Protein AF-A0A1Z9BVC1-F1 (afdb_monomer_lite)

Structure (mmCIF, N/CA/C/O backbone):
data_AF-A0A1Z9BVC1-F1
#
_entry.id   AF-A0A1Z9BVC1-F1
#
loop_
_atom_site.group_PDB
_atom_site.id
_atom_site.type_symbol
_atom_site.label_atom_id
_atom_site.label_alt_id
_atom_site.label_comp_id
_atom_site.label_asym_id
_atom_site.label_entity_id
_atom_site.label_seq_id
_atom_site.pdbx_PDB_ins_code
_atom_site.Cartn_x
_atom_site.Cartn_y
_atom_site.Cartn_z
_atom_site.occupancy
_atom_site.B_iso_or_equiv
_atom_site.auth_seq_id
_atom_site.auth_comp_id
_atom_site.auth_asym_id
_atom_site.auth_atom_id
_atom_site.pdbx_PDB_model_num
ATOM 1 N N . MET A 1 1 ? 6.359 -0.018 -43.705 1.00 52.19 1 MET A N 1
ATOM 2 C CA . MET A 1 1 ? 6.475 -1.281 -42.939 1.00 52.19 1 MET A CA 1
ATOM 3 C C . MET A 1 1 ? 7.382 -1.138 -41.701 1.00 52.19 1 MET A C 1
ATOM 5 O O . MET A 1 1 ? 7.962 -2.127 -41.286 1.00 52.19 1 MET A O 1
ATOM 9 N N . HIS A 1 2 ? 7.498 0.048 -41.080 1.00 54.97 2 HIS A N 1
ATOM 10 C CA . HIS A 1 2 ? 8.376 0.250 -39.909 1.00 54.97 2 HIS A CA 1
ATOM 11 C C . HIS A 1 2 ? 7.633 0.396 -38.569 1.00 54.97 2 HIS A C 1
ATOM 13 O O . HIS A 1 2 ? 8.208 0.068 -37.541 1.00 54.97 2 HIS A O 1
ATOM 19 N N . GLU A 1 3 ? 6.359 0.798 -38.567 1.00 57.97 3 GLU A N 1
ATOM 20 C CA . GLU A 1 3 ? 5.596 1.037 -37.327 1.00 57.97 3 GLU A CA 1
ATOM 21 C C . GLU A 1 3 ? 5.264 -0.254 -36.559 1.00 57.97 3 GLU A C 1
ATOM 23 O O . GLU A 1 3 ? 5.389 -0.296 -35.341 1.00 57.97 3 GLU A O 1
ATOM 28 N N . GLY A 1 4 ? 4.945 -1.350 -37.258 1.00 58.97 4 GLY A N 1
ATOM 29 C CA . GLY A 1 4 ? 4.588 -2.621 -36.609 1.00 58.97 4 GLY A CA 1
ATOM 30 C C . GLY A 1 4 ? 5.733 -3.310 -35.853 1.00 58.97 4 GLY A C 1
ATOM 31 O O . GLY A 1 4 ? 5.471 -4.120 -34.974 1.00 58.97 4 GLY A O 1
ATOM 32 N N . CYS A 1 5 ? 6.993 -2.989 -36.168 1.00 60.78 5 CYS A N 1
ATOM 33 C CA . CYS A 1 5 ? 8.160 -3.588 -35.511 1.00 60.78 5 CYS A CA 1
ATOM 34 C C . CYS A 1 5 ? 8.572 -2.833 -34.233 1.00 60.78 5 CYS A C 1
ATOM 36 O O . CYS A 1 5 ? 9.180 -3.433 -33.350 1.00 60.78 5 CYS A O 1
ATOM 38 N N . ASN A 1 6 ? 8.245 -1.537 -34.134 1.00 66.88 6 ASN A N 1
ATOM 39 C CA . ASN A 1 6 ? 8.495 -0.734 -32.933 1.00 66.88 6 ASN A CA 1
ATOM 40 C C . ASN A 1 6 ? 7.449 -1.025 -31.853 1.00 66.88 6 ASN A C 1
ATOM 42 O O . ASN A 1 6 ? 7.832 -1.315 -30.726 1.00 66.88 6 ASN A O 1
ATOM 46 N N . LEU A 1 7 ? 6.168 -1.109 -32.231 1.00 67.75 7 LEU A N 1
ATOM 47 C CA . LEU A 1 7 ? 5.077 -1.461 -31.311 1.00 67.75 7 LEU A CA 1
ATOM 48 C C . LEU A 1 7 ? 5.295 -2.826 -30.636 1.00 67.75 7 LEU A C 1
ATOM 50 O O . LEU A 1 7 ? 5.114 -2.966 -29.434 1.00 67.75 7 LEU A O 1
ATOM 54 N N . GLN A 1 8 ? 5.761 -3.831 -31.387 1.00 73.06 8 GLN A N 1
ATOM 55 C CA . GLN A 1 8 ? 6.078 -5.155 -30.828 1.00 73.06 8 GLN A CA 1
ATOM 56 C C . GLN A 1 8 ? 7.261 -5.138 -29.853 1.00 73.06 8 GLN A C 1
ATOM 58 O O . GLN A 1 8 ? 7.346 -5.984 -28.966 1.00 73.06 8 GLN A O 1
ATOM 63 N N . ARG A 1 9 ? 8.203 -4.208 -30.036 1.00 72.44 9 ARG A N 1
ATOM 64 C CA . ARG A 1 9 ? 9.381 -4.085 -29.178 1.00 72.44 9 ARG A CA 1
ATOM 65 C C . ARG A 1 9 ? 9.053 -3.340 -27.889 1.00 72.44 9 ARG A C 1
ATOM 67 O O . ARG A 1 9 ? 9.512 -3.770 -26.839 1.00 72.44 9 ARG A O 1
ATOM 74 N N . GLU A 1 10 ? 8.281 -2.264 -27.983 1.00 74.62 10 GLU A N 1
ATOM 75 C CA . GLU A 1 10 ? 7.789 -1.490 -26.836 1.00 74.62 10 GLU A CA 1
ATOM 76 C C . GLU A 1 10 ? 6.948 -2.382 -25.920 1.00 74.62 10 GLU A C 1
ATOM 78 O O . GLU A 1 10 ? 7.273 -2.527 -24.746 1.00 74.62 10 GLU A O 1
ATOM 83 N N . GLN A 1 11 ? 5.994 -3.116 -26.496 1.00 78.62 11 GLN A N 1
ATOM 84 C CA . GLN A 1 11 ? 5.140 -4.041 -25.751 1.00 78.62 11 GLN A CA 1
ATOM 85 C C . GLN A 1 11 ? 5.932 -5.175 -25.075 1.00 78.62 11 GLN A C 1
ATOM 87 O O . GLN A 1 11 ? 5.645 -5.558 -23.947 1.00 78.62 11 GLN A O 1
ATOM 92 N N . TYR A 1 12 ? 6.986 -5.688 -25.721 1.00 79.38 12 TYR A N 1
ATOM 93 C CA . TYR A 1 12 ? 7.858 -6.691 -25.103 1.00 79.38 12 TYR A CA 1
ATOM 94 C C . TYR A 1 12 ? 8.670 -6.134 -23.922 1.00 79.38 12 TYR A C 1
ATOM 96 O O . TYR A 1 12 ? 8.946 -6.871 -22.979 1.00 79.38 12 TYR A O 1
ATOM 104 N N . ILE A 1 13 ? 9.104 -4.871 -23.979 1.00 78.88 13 ILE A N 1
ATOM 105 C CA . ILE A 1 13 ? 9.858 -4.235 -22.888 1.00 78.88 13 ILE A CA 1
ATOM 106 C C . ILE A 1 13 ? 8.940 -4.008 -21.687 1.00 78.88 13 ILE A C 1
ATOM 108 O O . ILE A 1 13 ? 9.305 -4.389 -20.575 1.00 78.88 13 ILE A O 1
ATOM 112 N N . GLU A 1 14 ? 7.744 -3.480 -21.936 1.00 81.50 14 GLU A N 1
ATOM 113 C CA . GLU A 1 14 ? 6.700 -3.280 -20.932 1.00 81.50 14 GLU A CA 1
ATOM 114 C C . GLU A 1 14 ? 6.344 -4.606 -20.236 1.00 81.50 14 GLU A C 1
ATOM 116 O O . GLU A 1 14 ? 6.443 -4.710 -19.015 1.00 81.50 14 GLU A O 1
ATOM 121 N N . ASP A 1 15 ? 6.117 -5.680 -21.004 1.00 84.00 15 ASP A N 1
ATOM 122 C CA . ASP A 1 15 ? 5.864 -7.026 -20.469 1.00 84.00 15 ASP A CA 1
ATOM 123 C C . ASP A 1 15 ? 6.996 -7.552 -19.560 1.00 84.00 15 ASP A C 1
ATOM 125 O O . ASP A 1 15 ? 6.751 -8.348 -18.649 1.00 84.00 15 ASP A O 1
ATOM 129 N N . GLN A 1 16 ? 8.258 -7.187 -19.821 1.00 83.88 16 GLN A N 1
ATOM 130 C CA . GLN A 1 16 ? 9.398 -7.603 -18.990 1.00 83.88 16 GLN A CA 1
ATOM 131 C C . GLN A 1 16 ? 9.488 -6.781 -17.702 1.00 83.88 16 GLN A C 1
ATOM 133 O O . GLN A 1 16 ? 9.799 -7.341 -16.650 1.00 83.88 16 GLN A O 1
ATOM 138 N N . GLN A 1 17 ? 9.205 -5.480 -17.775 1.00 84.19 17 GLN A N 1
ATOM 139 C CA . GLN A 1 17 ? 9.175 -4.592 -16.614 1.00 84.19 17 GLN A CA 1
ATOM 140 C C . GLN A 1 17 ? 8.030 -4.972 -15.668 1.00 84.19 17 GLN A C 1
ATOM 142 O O . GLN A 1 17 ? 8.281 -5.183 -14.481 1.00 84.19 17 GLN A O 1
ATOM 147 N N . SER A 1 18 ? 6.823 -5.210 -16.191 1.00 84.94 18 SER A N 1
ATOM 148 C CA . SER A 1 18 ? 5.685 -5.673 -15.387 1.00 84.94 18 SER A CA 1
ATOM 149 C C . SER A 1 18 ? 5.976 -7.006 -14.696 1.00 84.94 18 SER A C 1
ATOM 151 O O . SER A 1 18 ? 5.689 -7.165 -13.513 1.00 84.94 18 SER A O 1
ATOM 153 N N . LYS A 1 19 ? 6.633 -7.958 -15.379 1.00 85.94 19 LYS A N 1
ATOM 154 C CA . LYS A 1 19 ? 7.057 -9.232 -14.761 1.00 85.94 19 LYS A CA 1
ATOM 155 C C . LYS A 1 19 ? 8.077 -9.045 -13.643 1.00 85.94 19 LYS A C 1
ATOM 157 O O . LYS A 1 19 ? 8.010 -9.762 -12.646 1.00 85.94 19 LYS A O 1
ATOM 162 N N . LEU A 1 20 ? 9.027 -8.126 -13.812 1.00 84.31 20 LEU A N 1
ATOM 163 C CA . LEU A 1 20 ? 10.014 -7.813 -12.781 1.00 84.31 20 LEU A CA 1
ATOM 164 C C . LEU A 1 20 ? 9.323 -7.261 -11.530 1.00 84.31 20 LEU A C 1
ATOM 166 O O . LEU A 1 20 ? 9.527 -7.789 -10.440 1.00 84.31 20 LEU A O 1
ATOM 170 N N . VAL A 1 21 ? 8.472 -6.248 -11.702 1.00 85.62 21 VAL A N 1
ATOM 171 C CA . VAL A 1 21 ? 7.717 -5.615 -10.612 1.00 85.62 21 VAL A CA 1
ATOM 172 C C . VAL A 1 21 ? 6.806 -6.630 -9.917 1.00 85.62 21 VAL A C 1
ATOM 174 O O . VAL A 1 21 ? 6.852 -6.757 -8.692 1.00 85.62 21 VAL A O 1
ATOM 177 N N . ALA A 1 22 ? 6.059 -7.427 -10.687 1.00 84.50 22 ALA A N 1
ATOM 178 C CA . ALA A 1 22 ? 5.210 -8.492 -10.160 1.00 84.50 22 ALA A CA 1
ATOM 179 C C . ALA A 1 22 ? 6.010 -9.490 -9.313 1.00 84.50 22 ALA A C 1
ATOM 181 O O . ALA A 1 22 ? 5.560 -9.884 -8.240 1.00 84.50 22 ALA A O 1
ATOM 182 N N . CYS A 1 23 ? 7.215 -9.874 -9.750 1.00 83.81 23 CYS A N 1
ATOM 183 C CA . CYS A 1 23 ? 8.083 -10.778 -8.997 1.00 83.81 23 CYS A CA 1
ATOM 184 C C . CYS A 1 23 ? 8.525 -10.178 -7.653 1.00 83.81 23 CYS A C 1
ATOM 186 O O . CYS A 1 23 ? 8.526 -10.891 -6.650 1.00 83.81 23 CYS A O 1
ATOM 188 N N . VAL A 1 24 ? 8.881 -8.888 -7.621 1.00 82.88 24 VAL A N 1
ATOM 189 C CA . VAL A 1 24 ? 9.300 -8.185 -6.395 1.00 82.88 24 VAL A CA 1
ATOM 190 C C . VAL A 1 24 ? 8.150 -8.117 -5.387 1.00 82.88 24 VAL A C 1
ATOM 192 O O . VAL A 1 24 ? 8.332 -8.510 -4.232 1.00 82.88 24 VAL A O 1
ATOM 195 N N . PHE A 1 25 ? 6.953 -7.708 -5.825 1.00 81.56 25 PHE A N 1
ATOM 196 C CA . PHE A 1 25 ? 5.761 -7.695 -4.971 1.00 81.56 25 PHE A CA 1
ATOM 197 C C . PHE A 1 25 ? 5.375 -9.096 -4.503 1.00 81.56 25 PHE A C 1
ATOM 199 O O . PHE A 1 25 ? 5.201 -9.299 -3.306 1.00 81.56 25 PHE A O 1
ATOM 206 N N . THR A 1 26 ? 5.303 -10.070 -5.416 1.00 78.44 26 THR A N 1
ATOM 207 C CA . THR A 1 26 ? 4.919 -11.456 -5.097 1.00 78.44 26 THR A CA 1
ATOM 208 C C . THR A 1 26 ? 5.831 -12.020 -4.016 1.00 78.44 26 THR A C 1
ATOM 210 O O . THR A 1 26 ? 5.343 -12.519 -3.009 1.00 78.44 26 THR A O 1
ATOM 213 N N . GLN A 1 27 ? 7.151 -11.904 -4.185 1.00 75.06 27 GLN A N 1
ATOM 214 C CA . GLN A 1 27 ? 8.113 -12.456 -3.235 1.00 75.06 27 GLN A CA 1
ATOM 215 C C . GLN A 1 27 ? 7.966 -11.828 -1.842 1.00 75.06 27 GLN A C 1
ATOM 217 O O . GLN A 1 27 ? 7.928 -12.543 -0.849 1.00 75.06 27 GLN A O 1
ATOM 222 N N . ALA A 1 28 ? 7.861 -10.500 -1.755 1.00 70.50 28 ALA A N 1
ATOM 223 C CA . ALA A 1 28 ? 7.814 -9.802 -0.472 1.00 70.50 28 ALA A CA 1
ATOM 224 C C . ALA A 1 28 ? 6.467 -9.938 0.254 1.00 70.50 28 ALA A C 1
ATOM 226 O O . ALA A 1 28 ? 6.427 -9.941 1.488 1.00 70.50 28 ALA A O 1
ATOM 227 N N . LEU A 1 29 ? 5.375 -10.014 -0.508 1.00 68.50 29 LEU A N 1
ATOM 228 C CA . LEU A 1 29 ? 4.021 -10.047 0.020 1.00 68.50 29 LEU A CA 1
ATOM 229 C C . LEU A 1 29 ? 3.589 -11.467 0.395 1.00 68.50 29 LEU A C 1
ATOM 231 O O . LEU A 1 29 ? 3.124 -11.630 1.515 1.00 68.50 29 LEU A O 1
ATOM 235 N N . PHE A 1 30 ? 3.850 -12.500 -0.421 1.00 67.19 30 PHE A N 1
ATOM 236 C CA . PHE A 1 30 ? 3.562 -13.897 -0.035 1.00 67.19 30 PHE A CA 1
ATOM 237 C C . PHE A 1 30 ? 4.302 -14.326 1.238 1.00 67.19 30 PHE A C 1
ATOM 239 O O . PHE A 1 30 ? 3.766 -15.091 2.038 1.00 67.19 30 PHE A O 1
ATOM 246 N N . ASP A 1 31 ? 5.517 -13.816 1.457 1.00 62.50 31 ASP A N 1
ATOM 247 C CA . ASP A 1 31 ? 6.310 -14.140 2.646 1.00 62.50 31 ASP A CA 1
ATOM 248 C C . ASP A 1 31 ? 5.713 -13.552 3.949 1.00 62.50 31 ASP A C 1
ATOM 250 O O . ASP A 1 31 ? 6.124 -13.949 5.043 1.00 62.50 31 ASP A O 1
ATOM 254 N N . ARG A 1 32 ? 4.762 -12.605 3.873 1.00 57.78 32 ARG A N 1
ATOM 255 C CA . ARG A 1 32 ? 4.234 -11.870 5.044 1.00 57.78 32 ARG A CA 1
ATOM 256 C C . ARG A 1 32 ? 2.713 -11.800 5.153 1.00 57.78 32 ARG A C 1
ATOM 258 O O . ARG A 1 32 ? 2.210 -11.729 6.271 1.00 57.78 32 ARG A O 1
ATOM 265 N N . TYR A 1 33 ? 2.003 -11.802 4.035 1.00 59.09 33 TYR A N 1
ATOM 266 C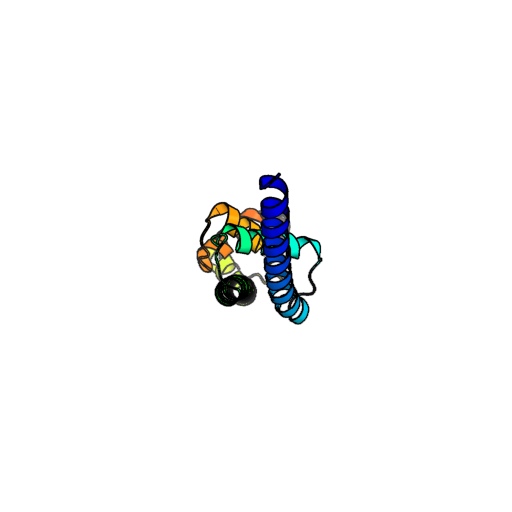 CA . TYR A 1 33 ? 0.568 -11.581 3.938 1.00 59.09 33 TYR A CA 1
ATOM 267 C C . TYR A 1 33 ? 0.032 -12.548 2.878 1.00 59.09 33 TYR A C 1
ATOM 269 O O . TYR A 1 33 ? 0.395 -12.466 1.710 1.00 59.09 33 TYR A O 1
ATOM 277 N N . ASP A 1 34 ? -0.774 -13.519 3.292 1.00 58.38 34 ASP A N 1
ATOM 278 C CA . ASP A 1 34 ? -1.290 -14.591 2.431 1.00 58.38 34 ASP A CA 1
ATOM 279 C C . ASP A 1 34 ? -2.355 -14.019 1.470 1.00 58.38 34 ASP A C 1
ATOM 281 O O . ASP A 1 34 ? -3.554 -14.055 1.745 1.00 58.38 34 ASP A O 1
ATOM 285 N N . LEU A 1 35 ? -1.908 -13.351 0.403 1.00 57.53 35 LEU A N 1
ATOM 286 C CA . LEU A 1 35 ? -2.743 -12.463 -0.409 1.00 57.53 35 LEU A CA 1
ATOM 287 C C . LEU A 1 35 ? -3.377 -13.157 -1.621 1.00 57.53 35 LEU A C 1
ATOM 289 O O . LEU A 1 35 ? -2.756 -14.025 -2.243 1.00 57.53 35 LEU A O 1
ATOM 293 N N . PRO A 1 36 ? -4.594 -12.739 -2.016 1.00 56.81 36 PRO A N 1
ATOM 294 C CA . PRO A 1 36 ? -5.192 -13.145 -3.279 1.00 56.81 36 PRO A CA 1
ATOM 295 C C . PRO A 1 36 ? -4.435 -12.528 -4.467 1.00 56.81 36 PRO A C 1
ATOM 297 O O . PRO A 1 36 ? -3.954 -11.399 -4.403 1.00 56.81 36 PRO A O 1
ATOM 300 N N . ALA A 1 37 ? -4.339 -13.281 -5.567 1.00 59.19 37 ALA A N 1
ATOM 301 C CA . ALA A 1 37 ? -3.559 -12.909 -6.752 1.00 59.19 37 ALA A CA 1
ATOM 302 C C . ALA A 1 37 ? -4.012 -11.589 -7.408 1.00 59.19 37 ALA A C 1
ATOM 304 O O . ALA A 1 37 ? -3.200 -10.906 -8.023 1.00 59.19 37 ALA A O 1
ATOM 305 N N . ASP A 1 38 ? -5.281 -11.216 -7.237 1.00 62.38 38 ASP A N 1
ATOM 306 C CA . ASP A 1 38 ? -5.909 -10.079 -7.914 1.00 62.38 38 ASP A CA 1
ATOM 307 C C . ASP A 1 38 ? -5.407 -8.718 -7.383 1.00 62.38 38 ASP A C 1
ATOM 309 O O . ASP A 1 38 ? -5.326 -7.752 -8.137 1.00 62.38 38 ASP A O 1
ATOM 313 N N . SER A 1 39 ? -4.991 -8.636 -6.110 1.00 66.06 39 SER A N 1
ATOM 314 C CA . SER A 1 39 ? -4.411 -7.411 -5.525 1.00 66.06 39 SER A CA 1
ATOM 315 C C . SER A 1 39 ? -2.982 -7.134 -6.021 1.00 66.06 39 SER A C 1
ATOM 317 O O . SER A 1 39 ? -2.436 -6.060 -5.769 1.00 66.06 39 SER A O 1
ATOM 319 N N . LEU A 1 40 ? -2.355 -8.095 -6.711 1.00 72.62 40 LEU A N 1
ATOM 320 C CA . LEU A 1 40 ? -0.995 -7.962 -7.229 1.00 72.62 40 LEU A CA 1
ATOM 321 C C . LEU A 1 40 ? -0.948 -7.134 -8.521 1.00 72.62 40 LEU A C 1
ATOM 323 O O . LEU A 1 40 ? -0.042 -6.318 -8.679 1.00 72.62 40 LEU A O 1
ATOM 327 N N . ASP A 1 41 ? -1.921 -7.316 -9.416 1.00 73.94 41 ASP A N 1
ATOM 328 C CA . ASP A 1 41 ? -1.968 -6.616 -10.707 1.00 73.94 41 ASP A CA 1
ATOM 329 C C . ASP A 1 41 ? -2.107 -5.098 -10.498 1.00 73.94 41 ASP A C 1
ATOM 331 O O . ASP A 1 41 ? -1.331 -4.321 -11.054 1.00 73.94 41 ASP A O 1
ATOM 335 N N . SER A 1 42 ? -2.980 -4.675 -9.577 1.00 76.06 42 SER A N 1
ATOM 336 C CA . SER A 1 42 ? -3.148 -3.261 -9.210 1.00 76.06 42 SER A CA 1
ATOM 337 C C . SER A 1 42 ? -1.867 -2.621 -8.655 1.00 76.06 42 SER A C 1
ATOM 339 O O . SER A 1 42 ? -1.607 -1.440 -8.878 1.00 76.06 42 SER A O 1
ATOM 341 N N . LEU A 1 43 ? -1.034 -3.386 -7.939 1.00 79.75 43 LEU A N 1
ATOM 342 C CA . LEU A 1 43 ? 0.247 -2.893 -7.419 1.00 79.75 43 LEU A CA 1
ATOM 343 C C . LEU A 1 43 ? 1.309 -2.746 -8.509 1.00 79.75 43 LEU A C 1
ATOM 345 O O . LEU A 1 43 ? 2.124 -1.821 -8.459 1.00 79.75 43 LEU A O 1
ATOM 349 N N . VAL A 1 44 ? 1.302 -3.644 -9.496 1.00 83.00 44 VAL A N 1
ATOM 350 C CA . VAL A 1 44 ? 2.155 -3.519 -10.681 1.00 83.00 44 VAL A CA 1
ATOM 351 C C . VAL A 1 44 ? 1.771 -2.265 -11.460 1.00 83.00 44 VAL A C 1
ATOM 353 O O . VAL A 1 44 ? 2.652 -1.468 -11.780 1.00 83.00 44 VAL A O 1
ATOM 356 N N . ASP A 1 45 ? 0.475 -2.047 -11.683 1.00 82.00 45 ASP A N 1
ATOM 357 C CA . ASP A 1 45 ? -0.039 -0.881 -12.404 1.00 82.00 45 ASP A CA 1
ATOM 358 C C . ASP A 1 45 ? 0.367 0.439 -11.739 1.00 82.00 45 ASP A C 1
ATOM 360 O O . ASP A 1 45 ? 0.756 1.381 -12.427 1.00 82.00 45 ASP A O 1
ATOM 364 N N . ILE A 1 46 ? 0.377 0.499 -10.404 1.00 81.56 46 ILE A N 1
ATOM 365 C CA . ILE A 1 46 ? 0.861 1.670 -9.664 1.00 81.56 46 ILE A CA 1
ATOM 366 C C . ILE A 1 46 ? 2.316 1.977 -9.996 1.00 81.56 46 ILE A C 1
ATOM 368 O O . ILE A 1 46 ? 2.625 3.095 -10.409 1.00 81.56 46 ILE A O 1
ATOM 372 N N . VAL A 1 47 ? 3.211 0.996 -9.853 1.00 82.56 47 VAL A N 1
ATOM 373 C CA . VAL A 1 47 ? 4.640 1.208 -10.122 1.00 82.56 47 VAL A CA 1
ATOM 374 C C . VAL A 1 47 ? 4.844 1.619 -11.574 1.00 82.56 47 VAL A C 1
ATOM 376 O O . VAL A 1 47 ? 5.600 2.550 -11.835 1.00 82.56 47 VAL A O 1
ATOM 379 N N . MET A 1 48 ? 4.128 0.983 -12.503 1.00 82.50 48 MET A N 1
ATOM 380 C CA . MET A 1 48 ? 4.191 1.311 -13.926 1.00 82.50 48 MET A CA 1
ATOM 381 C C . MET A 1 48 ? 3.597 2.695 -14.247 1.00 82.50 48 MET A C 1
ATOM 383 O O . MET A 1 48 ? 4.039 3.331 -15.198 1.00 82.50 48 MET A O 1
ATOM 387 N N . SER A 1 49 ? 2.652 3.207 -13.450 1.00 79.81 49 SER A N 1
ATOM 388 C CA . SER A 1 49 ? 2.075 4.551 -13.624 1.00 79.81 49 SER A CA 1
ATOM 389 C C . SER A 1 49 ? 2.980 5.690 -13.138 1.00 79.81 49 SER A C 1
ATOM 391 O O . SER A 1 49 ? 2.828 6.834 -13.567 1.00 79.81 49 SER A O 1
ATOM 393 N N . CYS A 1 50 ? 3.919 5.390 -12.239 1.00 76.56 50 CYS A N 1
ATOM 394 C CA . CYS A 1 50 ? 4.789 6.373 -11.594 1.00 76.56 50 CYS A CA 1
ATOM 395 C C . CYS A 1 50 ? 6.161 6.527 -12.270 1.00 76.56 50 CYS A C 1
ATOM 397 O O . CYS A 1 50 ? 6.968 7.353 -11.839 1.00 76.56 50 CYS A O 1
ATOM 399 N N . VAL A 1 51 ? 6.449 5.724 -13.293 1.00 79.31 51 VAL A N 1
ATOM 400 C CA . VAL A 1 51 ? 7.765 5.619 -13.933 1.00 79.31 51 VAL A CA 1
ATOM 401 C C . VAL A 1 51 ? 7.698 6.004 -15.401 1.00 79.31 51 VAL A C 1
ATOM 403 O O . VAL A 1 51 ? 6.719 5.736 -16.094 1.00 79.31 51 VAL A O 1
ATOM 406 N N . ASP A 1 52 ? 8.764 6.634 -15.887 1.00 75.62 52 ASP A N 1
ATOM 407 C CA . ASP A 1 52 ? 8.903 6.924 -17.309 1.00 75.62 52 ASP A CA 1
ATOM 408 C C . ASP A 1 52 ? 9.158 5.620 -18.084 1.00 75.62 52 ASP A C 1
ATOM 410 O O . ASP A 1 52 ? 9.768 4.678 -17.574 1.00 75.62 52 ASP A O 1
ATOM 414 N N . HIS A 1 53 ? 8.775 5.577 -19.364 1.00 68.75 53 HIS A N 1
ATOM 415 C CA . HIS A 1 53 ? 8.997 4.401 -20.224 1.00 68.75 53 HIS A CA 1
ATOM 416 C C . HIS A 1 53 ? 10.474 3.965 -20.332 1.00 68.75 53 HIS A C 1
ATOM 418 O O . HIS A 1 53 ? 10.754 2.814 -20.666 1.00 68.75 53 HIS A O 1
ATOM 424 N N . ASP A 1 54 ? 11.416 4.860 -20.018 1.00 75.44 54 ASP A N 1
ATOM 425 C CA . ASP A 1 54 ? 12.858 4.601 -20.047 1.00 75.44 54 ASP A CA 1
ATOM 426 C C . ASP A 1 54 ? 13.445 4.209 -18.674 1.00 75.44 54 ASP A C 1
ATOM 428 O O . ASP A 1 54 ? 14.666 4.071 -18.545 1.00 75.44 54 ASP A O 1
ATOM 432 N N . SER A 1 55 ? 12.611 4.022 -17.644 1.00 81.81 55 SER A N 1
ATOM 433 C CA . SER A 1 55 ? 13.080 3.645 -16.310 1.00 81.81 55 SER A CA 1
ATOM 434 C C . SER A 1 55 ? 13.818 2.307 -16.314 1.00 81.81 55 SER A C 1
ATOM 436 O O . SER A 1 55 ? 13.400 1.292 -16.883 1.00 81.81 55 SER A O 1
ATOM 438 N N . SER A 1 56 ? 14.965 2.307 -15.646 1.00 85.56 56 SER A N 1
ATOM 439 C CA . SER A 1 56 ? 15.817 1.140 -15.490 1.00 85.56 56 SER A CA 1
ATOM 440 C C . SER A 1 56 ? 15.194 0.108 -14.547 1.00 85.56 56 SER A C 1
ATOM 442 O O . SER A 1 56 ? 14.390 0.425 -13.671 1.00 85.56 56 SER A O 1
ATOM 444 N N . ALA A 1 57 ? 15.633 -1.148 -14.667 1.00 83.62 57 ALA A N 1
ATOM 445 C CA . ALA A 1 57 ? 15.215 -2.223 -13.764 1.00 83.62 57 ALA A CA 1
ATOM 446 C C . ALA A 1 57 ? 15.462 -1.886 -12.280 1.00 83.62 57 ALA A C 1
ATOM 448 O O . ALA A 1 57 ? 14.646 -2.229 -11.433 1.00 83.62 57 ALA A O 1
ATOM 449 N N . ALA A 1 58 ? 16.556 -1.177 -11.975 1.00 85.50 58 ALA A N 1
ATOM 450 C CA . ALA A 1 58 ? 16.891 -0.770 -10.612 1.00 85.50 58 ALA A CA 1
ATOM 451 C C . ALA A 1 58 ? 15.945 0.314 -10.066 1.00 85.50 58 ALA A C 1
ATOM 453 O O . ALA A 1 58 ? 15.631 0.304 -8.879 1.00 85.50 58 ALA A O 1
ATOM 454 N N . GLU A 1 59 ? 15.482 1.239 -10.912 1.00 86.81 59 GLU A N 1
ATOM 455 C CA . GLU A 1 59 ? 14.504 2.265 -10.520 1.00 86.81 59 GLU A CA 1
ATOM 456 C C . GLU A 1 59 ? 13.133 1.641 -10.253 1.00 86.81 59 GLU A C 1
ATOM 458 O O . GLU A 1 59 ? 12.533 1.916 -9.216 1.00 86.81 59 GLU A O 1
ATOM 463 N N . LEU A 1 60 ? 12.689 0.733 -11.128 1.00 86.25 60 LEU A N 1
ATOM 464 C CA . LEU A 1 60 ? 11.447 -0.028 -10.956 1.00 86.25 60 LEU A CA 1
ATOM 465 C C . LEU A 1 60 ? 11.465 -0.871 -9.676 1.00 86.25 60 LEU A C 1
ATOM 467 O O . LEU A 1 60 ? 10.515 -0.850 -8.898 1.00 86.25 60 LEU A O 1
ATOM 471 N N . GLU A 1 61 ? 12.566 -1.584 -9.429 1.00 85.56 61 GLU A N 1
ATOM 472 C CA . GLU A 1 61 ? 12.756 -2.369 -8.210 1.00 85.56 61 GLU A CA 1
ATOM 473 C C . GLU A 1 61 ? 12.782 -1.476 -6.962 1.00 85.56 61 GLU A C 1
ATOM 475 O O . GLU A 1 61 ? 12.161 -1.803 -5.949 1.00 85.56 61 GLU A O 1
ATOM 480 N N . SER A 1 62 ? 13.469 -0.331 -7.015 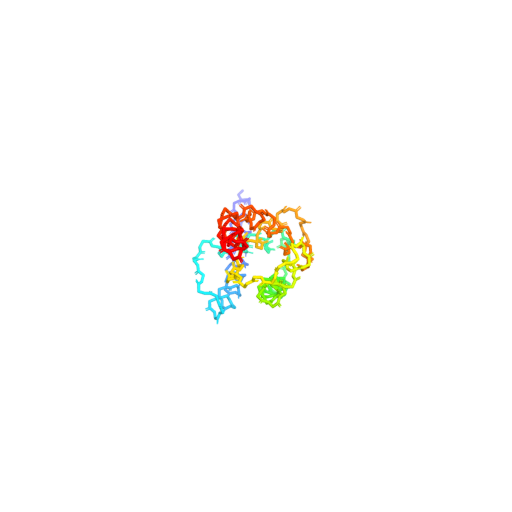1.00 88.38 62 SER A N 1
ATOM 481 C CA . SER A 1 62 ? 13.501 0.619 -5.900 1.00 88.38 62 SER A CA 1
ATOM 482 C C . SER A 1 62 ? 12.110 1.166 -5.580 1.00 88.38 62 SER A C 1
ATOM 484 O O . SER A 1 62 ? 11.770 1.298 -4.405 1.00 88.38 62 SER A O 1
ATOM 486 N N . LEU A 1 63 ? 11.311 1.480 -6.601 1.00 88.06 63 LEU A N 1
ATOM 487 C CA . LEU A 1 63 ? 9.965 2.006 -6.415 1.00 88.06 63 LEU A CA 1
ATOM 488 C C . LEU A 1 63 ? 9.012 0.936 -5.874 1.00 88.06 63 LEU A C 1
ATOM 490 O O . LEU A 1 63 ? 8.311 1.184 -4.895 1.00 88.06 63 LEU A O 1
ATOM 494 N N . ALA A 1 64 ? 9.049 -0.279 -6.426 1.00 87.50 64 ALA A N 1
ATOM 495 C CA . ALA A 1 64 ? 8.286 -1.408 -5.896 1.00 87.50 64 ALA A CA 1
ATOM 496 C C . ALA A 1 64 ? 8.603 -1.657 -4.409 1.00 87.50 64 ALA A C 1
ATOM 498 O O . ALA A 1 64 ? 7.697 -1.803 -3.589 1.00 87.50 64 ALA A O 1
ATOM 499 N N . ASN A 1 65 ? 9.885 -1.612 -4.029 1.00 86.31 65 ASN A N 1
ATOM 500 C CA . ASN A 1 65 ? 10.303 -1.735 -2.632 1.00 86.31 65 ASN A CA 1
ATOM 501 C C . ASN A 1 65 ? 9.779 -0.602 -1.735 1.00 86.31 65 ASN A C 1
ATOM 503 O O . ASN A 1 65 ? 9.465 -0.855 -0.570 1.00 86.31 65 ASN A O 1
ATOM 507 N N . GLN A 1 66 ? 9.655 0.625 -2.251 1.00 89.44 66 GLN A N 1
ATOM 508 C CA . GLN A 1 66 ? 9.056 1.732 -1.503 1.00 89.44 66 GLN A CA 1
ATOM 509 C C . GLN A 1 66 ? 7.580 1.452 -1.195 1.00 89.44 66 GLN A C 1
ATOM 511 O O . GLN A 1 66 ? 7.187 1.512 -0.031 1.00 89.44 66 GLN A O 1
ATOM 516 N N . HIS A 1 67 ? 6.788 1.053 -2.194 1.00 87.50 67 HIS A N 1
ATOM 517 C CA . HIS A 1 67 ? 5.376 0.713 -1.986 1.00 87.50 67 HIS A CA 1
ATOM 518 C C . HIS A 1 67 ? 5.201 -0.474 -1.025 1.00 87.50 67 HIS A C 1
ATOM 520 O O . HIS A 1 67 ? 4.352 -0.432 -0.137 1.00 87.50 67 HIS A O 1
ATOM 526 N N . ILE A 1 68 ? 6.054 -1.504 -1.119 1.00 83.75 68 ILE A N 1
ATOM 527 C CA . ILE A 1 68 ? 6.082 -2.611 -0.145 1.00 83.75 68 ILE A CA 1
ATOM 528 C C . ILE A 1 68 ? 6.337 -2.084 1.274 1.00 83.75 68 ILE A C 1
ATOM 530 O O . ILE A 1 68 ? 5.662 -2.491 2.221 1.00 83.75 68 ILE A O 1
ATOM 534 N N . SER A 1 69 ? 7.310 -1.183 1.435 1.00 86.19 69 SER A N 1
ATOM 535 C CA . SER A 1 69 ? 7.636 -0.584 2.733 1.00 86.19 69 SER A CA 1
ATOM 536 C C . SER A 1 69 ? 6.459 0.202 3.312 1.00 86.19 69 SER A C 1
ATOM 538 O O . SER A 1 69 ? 6.207 0.130 4.518 1.00 86.19 69 SER A O 1
ATOM 540 N N . ASP A 1 70 ? 5.729 0.932 2.473 1.00 87.31 70 ASP A N 1
ATOM 541 C CA . ASP A 1 70 ? 4.567 1.717 2.885 1.00 87.31 70 ASP A CA 1
ATOM 542 C C . ASP A 1 70 ? 3.415 0.818 3.351 1.00 87.31 70 ASP A C 1
ATOM 544 O O . ASP A 1 70 ? 2.872 1.040 4.435 1.00 87.31 70 ASP A O 1
ATOM 548 N N . ILE A 1 71 ? 3.111 -0.249 2.601 1.00 82.06 71 ILE A N 1
ATOM 549 C CA . ILE A 1 71 ? 2.100 -1.261 2.960 1.00 82.06 71 ILE A CA 1
ATOM 550 C C . ILE A 1 71 ? 2.431 -1.900 4.315 1.00 82.06 71 ILE A C 1
ATOM 552 O O . ILE A 1 71 ? 1.582 -1.963 5.208 1.00 82.06 71 ILE A O 1
ATOM 556 N N . VAL A 1 72 ? 3.681 -2.339 4.506 1.00 80.75 72 VAL A N 1
ATOM 557 C CA . VAL A 1 72 ? 4.133 -2.934 5.776 1.00 80.75 72 VAL A CA 1
ATOM 558 C C . VAL A 1 72 ? 4.002 -1.925 6.917 1.00 80.75 72 VAL A C 1
ATOM 560 O O . VAL A 1 72 ? 3.446 -2.246 7.968 1.00 80.75 72 VAL A O 1
ATOM 563 N N . SER A 1 73 ? 4.459 -0.689 6.702 1.00 83.56 73 SER A N 1
ATOM 564 C CA . SER A 1 73 ? 4.399 0.376 7.709 1.00 83.56 73 SER A CA 1
ATOM 565 C C . SER A 1 73 ? 2.961 0.700 8.105 1.00 83.56 73 SER A C 1
ATOM 567 O O . SER A 1 73 ? 2.679 0.880 9.290 1.00 83.56 73 SER A O 1
ATOM 569 N N . LEU A 1 74 ? 2.044 0.751 7.135 1.00 80.25 74 LEU A N 1
ATOM 570 C CA . LEU A 1 74 ? 0.618 0.978 7.358 1.00 80.25 74 LEU A CA 1
ATOM 571 C C . LEU A 1 74 ? 0.011 -0.112 8.237 1.00 80.25 74 LEU A C 1
ATOM 573 O O . LEU A 1 74 ? -0.696 0.189 9.204 1.00 80.25 74 LEU A O 1
ATOM 577 N N . ASN A 1 75 ? 0.318 -1.370 7.932 1.00 77.00 75 ASN A N 1
ATOM 578 C CA . ASN A 1 75 ? -0.215 -2.494 8.678 1.00 77.00 75 ASN A CA 1
ATOM 579 C C . ASN A 1 75 ? 0.361 -2.554 10.105 1.00 77.00 75 ASN A C 1
ATOM 581 O O . ASN A 1 75 ? -0.379 -2.719 11.076 1.00 77.00 75 ASN A O 1
ATOM 585 N N . GLU A 1 76 ? 1.669 -2.343 10.276 1.00 79.31 76 GLU A N 1
ATOM 586 C CA . GLU A 1 76 ? 2.304 -2.267 11.600 1.00 79.31 76 GLU A CA 1
ATOM 587 C C . GLU A 1 76 ? 1.762 -1.098 12.436 1.00 79.31 76 GLU A C 1
ATOM 589 O O . GLU A 1 76 ? 1.468 -1.244 13.630 1.00 79.31 76 GLU A O 1
ATOM 594 N N . TYR A 1 77 ? 1.608 0.076 11.820 1.00 78.50 77 TYR A N 1
ATOM 595 C CA . TYR A 1 77 ? 1.057 1.252 12.483 1.00 78.50 77 TYR A CA 1
ATOM 596 C C . TYR A 1 77 ? -0.372 0.998 12.949 1.00 78.50 77 TYR A C 1
ATOM 598 O O . TYR A 1 77 ? -0.691 1.256 14.111 1.00 78.50 77 TYR A O 1
ATOM 606 N N . SER A 1 78 ? -1.208 0.439 12.079 1.00 73.50 78 SER A N 1
ATOM 607 C CA . SER A 1 78 ? -2.601 0.134 12.393 1.00 73.50 78 SER A CA 1
ATOM 608 C C . SER A 1 78 ? -2.684 -0.880 13.531 1.00 73.50 78 SER A C 1
ATOM 610 O O . SER A 1 78 ? -3.255 -0.573 14.573 1.00 73.50 78 SER A O 1
ATOM 612 N N . ASN A 1 79 ? -1.969 -2.002 13.448 1.00 71.50 79 ASN A N 1
ATOM 613 C CA . ASN A 1 79 ? -1.956 -3.009 14.514 1.00 71.50 79 ASN A CA 1
ATOM 614 C C . ASN A 1 79 ? -1.469 -2.480 15.877 1.00 71.50 79 ASN A C 1
ATOM 616 O O . ASN A 1 79 ? -1.920 -2.938 16.927 1.00 71.50 79 ASN A O 1
ATOM 620 N N . THR A 1 80 ? -0.545 -1.513 15.898 1.00 73.06 80 THR A N 1
ATOM 621 C CA . THR A 1 80 ? 0.063 -1.022 17.151 1.00 73.06 80 THR A CA 1
ATOM 622 C C . THR A 1 80 ? -0.585 0.240 17.720 1.00 73.06 80 THR A C 1
ATOM 624 O O . THR A 1 80 ? -0.479 0.498 18.927 1.00 73.06 80 THR A O 1
ATOM 627 N N . LYS A 1 81 ? -1.211 1.072 16.881 1.00 70.00 81 LYS A N 1
ATOM 628 C CA . LYS A 1 81 ? -1.719 2.400 17.262 1.00 70.00 81 LYS A CA 1
ATOM 629 C C . LYS A 1 81 ? -3.223 2.545 17.128 1.00 70.00 81 LYS A C 1
ATOM 631 O O . LYS A 1 81 ? -3.748 3.466 17.750 1.00 70.00 81 LYS A O 1
ATOM 636 N N . TYR A 1 82 ? -3.907 1.652 16.418 1.00 70.12 82 TYR A N 1
ATOM 637 C CA . TYR A 1 82 ? -5.350 1.740 16.201 1.00 70.12 82 TYR A CA 1
ATOM 638 C C . TYR A 1 82 ? -6.134 1.891 17.514 1.00 70.12 82 TYR A C 1
ATOM 640 O O . TYR A 1 82 ? -6.896 2.840 17.667 1.00 70.12 82 TYR A O 1
ATOM 648 N N . ASN A 1 83 ? -5.846 1.077 18.532 1.00 65.75 83 ASN A N 1
ATOM 649 C CA . ASN A 1 83 ? -6.553 1.178 19.817 1.00 65.75 83 ASN A CA 1
ATOM 650 C C . ASN A 1 83 ? -6.314 2.519 20.527 1.00 65.75 83 ASN A C 1
ATOM 652 O O . ASN A 1 83 ? -7.230 3.059 21.132 1.00 65.75 83 ASN A O 1
ATOM 656 N N . LYS A 1 84 ? -5.104 3.089 20.425 1.00 67.19 84 LYS A N 1
ATOM 657 C CA . LYS A 1 84 ? -4.795 4.419 20.986 1.00 67.19 84 LYS A CA 1
ATOM 658 C C . LYS A 1 84 ? -5.489 5.530 20.208 1.00 67.19 84 LYS A C 1
ATO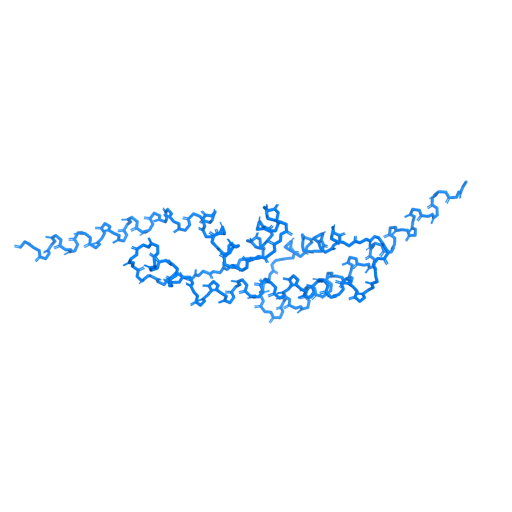M 660 O O . LYS A 1 84 ? -5.882 6.535 20.790 1.00 67.19 84 LYS A O 1
ATOM 665 N N . TYR A 1 85 ? -5.605 5.355 18.897 1.00 64.31 85 TYR A N 1
ATOM 666 C CA . TYR A 1 85 ? -6.312 6.275 18.024 1.00 64.31 85 TYR A CA 1
ATOM 667 C C . TYR A 1 85 ? -7.813 6.288 18.350 1.00 64.31 85 TYR A C 1
ATOM 669 O O . TYR A 1 85 ? -8.380 7.350 18.595 1.00 64.31 85 TYR A O 1
ATOM 677 N N . MET A 1 86 ? -8.424 5.106 18.467 1.00 63.72 86 MET A N 1
ATOM 678 C CA . MET A 1 86 ? -9.821 4.950 18.875 1.00 63.72 86 MET A CA 1
ATOM 679 C C . MET A 1 86 ? -10.067 5.434 20.304 1.00 63.72 86 MET A C 1
ATOM 681 O O . MET A 1 86 ? -11.044 6.133 20.546 1.00 63.72 86 MET A O 1
ATOM 685 N N . GLU A 1 87 ? -9.163 5.150 21.243 1.00 65.94 87 GLU A N 1
ATOM 686 C CA . GLU A 1 87 ? -9.249 5.660 22.614 1.00 65.94 87 GLU A CA 1
ATOM 687 C C . GLU A 1 87 ? -9.199 7.194 22.652 1.00 65.94 87 GLU A C 1
ATOM 689 O O . GLU A 1 87 ? -9.954 7.810 23.398 1.00 65.94 87 GLU A O 1
ATOM 694 N N . PHE A 1 88 ? -8.369 7.831 21.822 1.00 60.66 88 PHE A N 1
ATOM 695 C CA . PHE A 1 88 ? -8.315 9.291 21.735 1.00 60.66 88 PHE A CA 1
ATOM 696 C C . PHE A 1 88 ? -9.577 9.891 21.096 1.00 60.66 88 PHE A C 1
ATOM 698 O O . PHE A 1 88 ? -10.080 10.904 21.577 1.00 60.66 88 PHE A O 1
ATOM 705 N N . ALA A 1 89 ? -10.095 9.275 20.032 1.00 54.34 89 ALA A N 1
ATOM 706 C CA . ALA A 1 89 ? -11.272 9.766 19.317 1.00 54.34 89 ALA A CA 1
ATOM 707 C C . ALA A 1 89 ? -12.590 9.517 20.079 1.00 54.34 89 ALA A C 1
ATOM 709 O O . ALA A 1 89 ? -13.489 10.354 20.031 1.00 54.34 89 ALA A O 1
ATOM 710 N N . TRP A 1 90 ? -12.694 8.405 20.815 1.00 55.53 90 TRP A N 1
ATOM 711 C CA . TRP A 1 90 ? -13.944 7.927 21.425 1.00 55.53 90 TRP A CA 1
ATOM 712 C C . TRP A 1 90 ? -13.902 7.795 22.952 1.00 55.53 90 TRP A C 1
ATOM 714 O O . TRP A 1 90 ? -14.918 7.492 23.577 1.00 55.53 90 TRP A O 1
ATOM 724 N N . GLY A 1 91 ? -12.747 8.006 23.586 1.00 53.25 91 GLY A N 1
ATOM 725 C CA . GLY A 1 91 ? -12.593 7.929 25.042 1.00 53.25 91 GLY A CA 1
ATOM 726 C C . GLY A 1 91 ? -12.737 6.520 25.627 1.00 53.25 91 GLY A C 1
ATOM 727 O O . GLY A 1 91 ? -12.871 6.388 26.844 1.00 53.25 91 GLY A O 1
ATOM 728 N N . LYS A 1 92 ? -12.736 5.468 24.793 1.00 51.47 92 LYS A N 1
ATOM 729 C CA . LYS A 1 92 ? -12.841 4.066 25.222 1.00 51.47 92 LYS A CA 1
ATOM 730 C C . LYS A 1 92 ? -11.782 3.193 24.556 1.00 51.47 92 LYS A C 1
ATOM 732 O O . LYS A 1 92 ? -11.657 3.173 23.335 1.00 51.47 92 LYS A O 1
ATOM 737 N N . GLY A 1 93 ? -11.040 2.448 25.372 1.00 53.00 93 GLY A N 1
ATOM 738 C CA . GLY A 1 93 ? -10.045 1.486 24.910 1.00 53.00 93 GLY A CA 1
ATOM 739 C C . GLY A 1 93 ? -10.702 0.172 24.497 1.00 53.00 93 GLY A C 1
ATOM 740 O O . GLY A 1 93 ? -10.882 -0.711 25.332 1.00 53.00 93 GLY A O 1
ATOM 741 N N . PHE A 1 94 ? -11.039 0.032 23.216 1.00 56.56 94 PHE A N 1
ATOM 742 C CA . PHE A 1 94 ? -11.407 -1.257 22.629 1.00 56.56 94 PHE A CA 1
ATOM 743 C C . PHE A 1 94 ? -10.256 -1.818 21.801 1.00 56.56 94 PHE A C 1
ATOM 745 O O . PHE A 1 94 ? -9.446 -1.073 21.257 1.00 56.56 94 PHE A O 1
ATOM 752 N N . THR A 1 95 ? -10.186 -3.149 21.738 1.00 53.41 95 THR A N 1
ATOM 753 C CA . THR A 1 95 ? -9.224 -3.877 20.905 1.00 53.41 95 THR A CA 1
ATOM 754 C C . THR A 1 95 ? -10.017 -4.515 19.773 1.00 53.41 95 THR A C 1
ATOM 756 O O . THR A 1 95 ? -10.706 -5.505 20.007 1.00 53.41 95 THR A O 1
ATOM 759 N N . VAL A 1 96 ? -9.974 -3.933 18.575 1.00 53.91 96 VAL A N 1
ATOM 760 C CA . VAL A 1 96 ? -10.529 -4.576 17.374 1.00 53.91 96 VAL A CA 1
ATOM 761 C C . VAL A 1 96 ? -9.348 -5.177 16.616 1.00 53.91 96 VAL A C 1
ATOM 763 O O . VAL A 1 96 ? -8.356 -4.467 16.429 1.00 53.91 96 VAL A O 1
ATOM 766 N N . PRO A 1 97 ? -9.386 -6.461 16.219 1.00 51.31 97 PRO A N 1
ATOM 767 C CA . PRO A 1 97 ? -8.416 -6.971 15.265 1.00 51.31 97 PRO A CA 1
ATOM 768 C C . PRO A 1 97 ? -8.651 -6.233 13.948 1.00 51.31 97 PRO A C 1
ATOM 770 O O . PRO A 1 97 ? -9.686 -6.414 13.311 1.00 51.31 97 PRO A O 1
ATOM 773 N N . LEU A 1 98 ? -7.726 -5.343 13.600 1.00 59.88 98 LEU A N 1
ATOM 774 C CA . LEU A 1 98 ? -7.782 -4.601 12.355 1.00 59.88 98 LEU A CA 1
ATOM 775 C C . LEU A 1 98 ? -6.720 -5.158 11.415 1.00 59.88 98 LEU A C 1
ATOM 777 O O . LEU A 1 98 ? -5.534 -4.887 11.593 1.00 59.88 98 LEU A O 1
ATOM 781 N N . GLU A 1 99 ? -7.140 -5.940 10.428 1.00 58.50 99 GLU A N 1
ATOM 782 C CA . GLU A 1 99 ? -6.271 -6.277 9.304 1.00 58.50 99 GLU A CA 1
ATOM 783 C C . GLU A 1 99 ? -6.428 -5.195 8.242 1.00 58.50 99 GLU A C 1
ATOM 785 O O . GLU A 1 99 ? -7.506 -5.002 7.687 1.00 58.50 99 GLU A O 1
ATOM 790 N N . GLN A 1 100 ? -5.350 -4.451 8.005 1.00 66.62 100 GLN A N 1
ATOM 791 C CA . GLN A 1 100 ? -5.252 -3.578 6.844 1.00 66.62 100 GLN A CA 1
ATOM 792 C C . GLN A 1 100 ? -4.896 -4.436 5.636 1.00 66.62 100 GLN A C 1
ATOM 794 O O . GLN A 1 100 ? -3.900 -5.165 5.654 1.00 66.62 100 GLN A O 1
ATOM 799 N N . SER A 1 101 ? -5.728 -4.355 4.610 1.00 70.31 101 SER A N 1
ATOM 800 C CA . SER A 1 101 ? -5.546 -5.040 3.339 1.00 70.31 101 SER A CA 1
ATOM 801 C C . SER A 1 101 ? -4.690 -4.207 2.381 1.00 70.31 101 SER A C 1
ATOM 803 O O . SER A 1 101 ? -4.451 -3.017 2.591 1.00 70.31 101 SER A O 1
ATOM 805 N N . ILE A 1 102 ? -4.225 -4.828 1.297 1.00 71.31 102 ILE A N 1
ATOM 806 C CA . ILE A 1 102 ? -3.599 -4.086 0.194 1.00 71.31 102 ILE A CA 1
ATOM 807 C C . ILE A 1 102 ? -4.607 -3.145 -0.459 1.00 71.31 102 ILE A C 1
ATOM 809 O O . ILE A 1 102 ? -4.243 -2.027 -0.804 1.00 71.31 102 ILE A O 1
ATOM 813 N N . ASP A 1 103 ? -5.868 -3.554 -0.563 1.00 73.50 103 ASP A N 1
ATOM 814 C CA . ASP A 1 103 ? -6.923 -2.736 -1.160 1.00 73.50 103 ASP A CA 1
ATOM 815 C C . ASP A 1 103 ? -7.113 -1.415 -0.392 1.00 73.50 103 ASP A C 1
ATOM 817 O O . ASP A 1 103 ? -7.345 -0.370 -0.998 1.00 73.50 103 ASP A O 1
ATOM 821 N N . ASP A 1 104 ? -6.891 -1.422 0.926 1.00 76.38 104 ASP A N 1
ATOM 822 C CA . ASP A 1 104 ? -6.884 -0.203 1.741 1.00 76.38 104 ASP A CA 1
ATOM 823 C C . ASP A 1 104 ? -5.747 0.750 1.359 1.00 76.38 104 ASP A C 1
ATOM 825 O O . ASP A 1 104 ? -5.934 1.967 1.293 1.00 76.38 104 ASP A O 1
ATOM 829 N N . TYR A 1 105 ? -4.561 0.203 1.086 1.00 80.0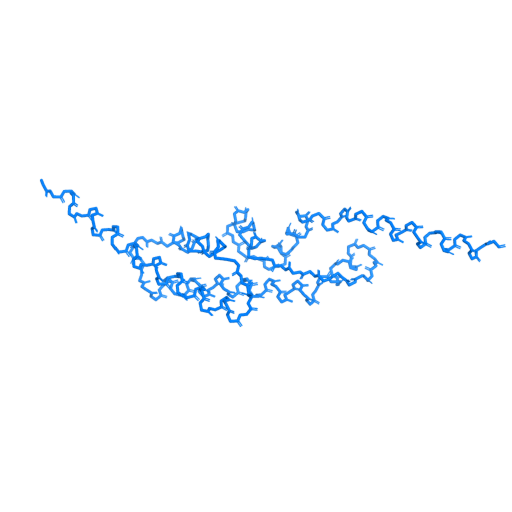6 105 TYR A N 1
ATOM 830 C CA . TYR A 1 105 ? -3.428 0.980 0.596 1.00 80.06 105 TYR A CA 1
ATOM 831 C C . TYR A 1 105 ? -3.691 1.542 -0.809 1.00 80.06 105 TYR A C 1
ATOM 833 O O . TYR A 1 105 ? -3.396 2.712 -1.057 1.00 80.06 105 TYR A O 1
ATOM 841 N N . LEU A 1 106 ? -4.284 0.745 -1.705 1.00 78.56 106 LEU A N 1
ATOM 842 C CA . LEU A 1 106 ? -4.648 1.178 -3.059 1.00 78.56 106 LEU A CA 1
ATOM 843 C C . LEU A 1 106 ? -5.641 2.346 -3.017 1.00 78.56 106 LEU A C 1
ATOM 845 O O . LEU A 1 106 ? -5.407 3.373 -3.648 1.00 78.56 106 LEU A O 1
ATOM 849 N N . MET A 1 107 ? -6.687 2.232 -2.197 1.00 81.19 107 MET A N 1
ATOM 850 C CA . MET A 1 107 ? -7.699 3.275 -2.008 1.00 81.19 107 MET A CA 1
ATOM 851 C C . MET A 1 107 ? -7.084 4.605 -1.541 1.00 81.19 107 MET A C 1
ATOM 853 O O . MET A 1 107 ? -7.465 5.679 -2.002 1.00 81.19 107 MET A O 1
ATOM 857 N N . VAL A 1 108 ? -6.112 4.553 -0.627 1.00 82.44 108 VAL A N 1
ATOM 858 C CA . VAL A 1 108 ? -5.381 5.747 -0.179 1.00 82.44 108 VAL A CA 1
ATOM 859 C C . VAL A 1 108 ? -4.566 6.363 -1.303 1.00 82.44 108 VAL A C 1
ATOM 861 O O . VAL A 1 108 ? -4.517 7.587 -1.425 1.00 82.44 108 VAL A O 1
ATOM 864 N N . LEU A 1 109 ? -3.865 5.532 -2.068 1.00 82.31 109 LEU A N 1
ATOM 865 C CA . LEU A 1 109 ? -2.976 6.018 -3.108 1.00 82.31 109 LEU A CA 1
ATOM 866 C C . LEU A 1 109 ? -3.765 6.677 -4.245 1.00 82.31 109 LEU A C 1
ATOM 868 O O . LEU A 1 109 ? -3.339 7.715 -4.741 1.00 82.31 109 LEU A O 1
ATOM 872 N N . GLU A 1 110 ? -4.931 6.131 -4.595 1.00 82.44 110 GLU A N 1
ATOM 873 C CA . GLU A 1 110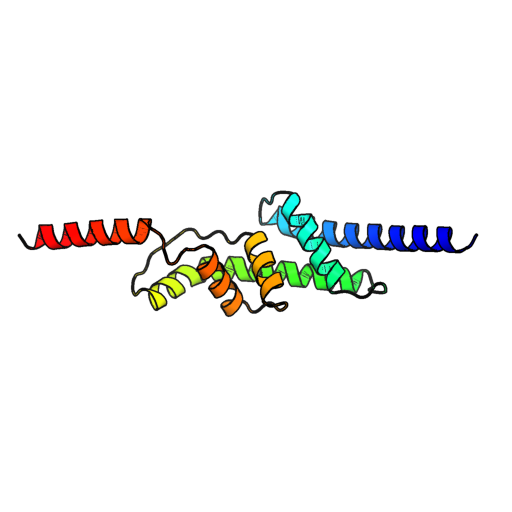 ? -5.860 6.754 -5.543 1.00 82.44 110 GLU A CA 1
ATOM 874 C C . GLU A 1 110 ? -6.357 8.127 -5.062 1.00 82.44 110 GLU A C 1
ATOM 876 O O . GLU A 1 110 ? -6.446 9.057 -5.863 1.00 82.44 110 GLU A O 1
ATOM 881 N N . GLU A 1 111 ? -6.649 8.277 -3.765 1.00 84.38 111 GLU A N 1
ATOM 882 C CA . GLU A 1 111 ? -7.154 9.538 -3.203 1.00 84.38 111 GLU A CA 1
ATOM 883 C C . GLU A 1 111 ? -6.061 10.611 -3.087 1.00 84.38 111 GLU A C 1
ATOM 885 O O . GLU A 1 111 ? -6.268 11.767 -3.462 1.00 84.38 111 GLU A O 1
ATOM 890 N N . PHE A 1 112 ? -4.897 10.258 -2.536 1.00 83.19 112 PHE A N 1
ATOM 891 C CA . PHE A 1 112 ? -3.885 11.248 -2.156 1.00 83.19 112 PHE A CA 1
ATOM 892 C C . PHE A 1 112 ? -2.711 11.349 -3.128 1.00 83.19 112 PHE A C 1
ATOM 894 O O . PHE A 1 112 ? -2.013 12.362 -3.111 1.00 83.19 112 PHE A O 1
ATOM 901 N N . GLY A 1 113 ? -2.436 10.316 -3.929 1.00 79.88 113 GLY A N 1
ATOM 902 C CA . GLY A 1 113 ? -1.249 10.219 -4.790 1.00 79.88 113 GLY A CA 1
ATOM 903 C C . GLY A 1 113 ? 0.092 10.117 -4.047 1.00 79.88 113 GLY A C 1
ATOM 904 O O . GLY A 1 113 ? 1.095 9.733 -4.640 1.00 79.88 113 GLY A O 1
ATOM 905 N N . GLU A 1 114 ? 0.126 10.422 -2.748 1.00 80.44 114 GLU A N 1
ATOM 906 C CA . GLU A 1 114 ? 1.304 10.358 -1.887 1.00 80.44 114 GLU A CA 1
ATOM 907 C C . GLU A 1 114 ? 0.986 9.625 -0.580 1.00 80.44 114 GLU A C 1
ATOM 909 O O . GLU A 1 114 ? -0.084 9.789 0.015 1.00 80.44 114 GLU A O 1
ATOM 914 N N . PHE A 1 115 ? 1.946 8.832 -0.096 1.00 83.38 115 PHE A N 1
ATOM 915 C CA . PHE A 1 115 ? 1.780 8.071 1.137 1.00 83.38 115 PHE A CA 1
ATOM 916 C C . PHE A 1 115 ? 2.253 8.853 2.372 1.00 83.38 115 PHE A C 1
ATOM 918 O O . PHE A 1 115 ? 3.423 9.214 2.533 1.00 83.38 115 PHE A O 1
ATOM 925 N N . HIS A 1 116 ? 1.327 9.074 3.301 1.00 85.06 116 HIS A N 1
ATOM 926 C CA . HIS A 1 116 ? 1.553 9.689 4.605 1.00 85.06 116 HIS A CA 1
ATOM 927 C C . HIS A 1 116 ? 0.909 8.851 5.707 1.00 85.06 116 HIS A C 1
ATOM 929 O O . HIS A 1 116 ? -0.270 9.008 6.016 1.00 85.06 116 HIS A O 1
ATOM 935 N N . LEU A 1 117 ? 1.714 8.001 6.343 1.00 82.19 117 LEU A N 1
ATOM 936 C CA . LEU A 1 117 ? 1.282 6.951 7.268 1.00 82.19 117 LEU A CA 1
ATOM 937 C C . LEU A 1 117 ? 0.071 7.294 8.159 1.00 82.19 117 LEU A C 1
ATOM 939 O O . LEU A 1 117 ? -0.920 6.568 8.147 1.00 82.19 117 LEU A O 1
ATOM 943 N N . GLN A 1 118 ? 0.126 8.386 8.932 1.00 79.44 118 GLN A N 1
ATOM 944 C CA . GLN A 1 118 ? -0.952 8.733 9.868 1.00 79.44 118 GLN A CA 1
ATOM 945 C C . GLN A 1 118 ? -2.232 9.196 9.160 1.00 79.44 118 GLN A C 1
ATOM 947 O O . GLN A 1 118 ? -3.328 8.822 9.573 1.00 79.44 118 GLN A O 1
ATOM 952 N N . THR A 1 119 ? -2.097 10.015 8.115 1.00 80.38 119 THR A N 1
ATOM 953 C CA . THR A 1 119 ? -3.228 10.539 7.336 1.00 80.38 119 THR A CA 1
ATOM 954 C C . THR A 1 119 ? -3.909 9.417 6.560 1.00 80.38 119 THR A C 1
ATOM 956 O O . THR A 1 119 ? -5.131 9.307 6.582 1.00 80.38 119 THR A O 1
ATOM 959 N N . CYS A 1 120 ? -3.114 8.545 5.942 1.00 84.69 120 CYS A N 1
ATOM 960 C CA . CYS A 1 120 ? -3.579 7.381 5.200 1.00 84.69 120 CYS A CA 1
ATOM 961 C C . CYS A 1 120 ? -4.349 6.416 6.105 1.00 84.69 120 CYS A C 1
ATOM 963 O O . CYS A 1 120 ? -5.494 6.086 5.811 1.00 84.69 120 CYS A O 1
ATOM 965 N N . ALA A 1 121 ? -3.772 6.042 7.254 1.00 78.44 121 ALA A N 1
ATOM 966 C CA . ALA A 1 121 ? -4.445 5.178 8.223 1.00 78.44 121 ALA A CA 1
ATOM 967 C C . ALA A 1 121 ? -5.780 5.780 8.692 1.00 78.44 121 ALA A C 1
ATOM 969 O O . ALA A 1 121 ? -6.793 5.089 8.748 1.00 78.44 121 ALA A O 1
ATOM 970 N N . HIS A 1 122 ? -5.810 7.086 8.976 1.00 76.38 122 HIS A N 1
ATOM 971 C CA . HIS A 1 122 ? -7.040 7.777 9.359 1.00 76.38 122 HIS A CA 1
ATOM 972 C C . HIS A 1 122 ? -8.126 7.708 8.281 1.00 76.38 122 HIS A C 1
ATOM 974 O O . HIS A 1 122 ? -9.280 7.407 8.585 1.00 76.38 122 HIS A O 1
ATOM 980 N N . PHE A 1 123 ? -7.751 7.986 7.032 1.00 79.50 123 PHE A N 1
ATOM 981 C CA . PHE A 1 123 ? -8.663 7.954 5.897 1.00 79.50 123 PHE A CA 1
ATOM 982 C C . PHE A 1 123 ? -9.260 6.561 5.685 1.00 79.50 123 PHE A C 1
ATOM 984 O O . PHE A 1 123 ? -10.469 6.437 5.492 1.00 79.50 123 PHE A O 1
ATOM 991 N N . ILE A 1 124 ? -8.441 5.513 5.784 1.00 77.31 124 ILE A N 1
ATOM 992 C CA . ILE A 1 124 ? -8.914 4.130 5.680 1.00 77.31 124 ILE A CA 1
ATOM 993 C C . ILE A 1 124 ? -9.908 3.833 6.793 1.00 77.31 124 ILE A C 1
ATOM 995 O O . ILE A 1 124 ? -11.001 3.345 6.523 1.00 77.31 124 ILE A O 1
ATOM 999 N N . PHE A 1 125 ? -9.576 4.183 8.038 1.00 74.31 125 PHE A N 1
ATOM 1000 C CA . PHE A 1 125 ? -10.461 3.899 9.166 1.00 74.31 125 PHE A CA 1
ATOM 1001 C C . PHE A 1 125 ? -11.819 4.584 9.046 1.00 74.31 125 PHE A C 1
ATOM 1003 O O . PHE A 1 125 ? -12.829 4.027 9.471 1.00 74.31 125 PHE A O 1
ATOM 1010 N N . HIS A 1 126 ? -11.842 5.789 8.480 1.00 72.75 126 HIS A N 1
ATOM 1011 C CA . HIS A 1 126 ? -13.078 6.498 8.190 1.00 72.75 126 HIS A CA 1
ATOM 1012 C C . HIS A 1 126 ? -13.899 5.786 7.098 1.00 72.75 126 HIS A C 1
ATOM 1014 O O . HIS A 1 126 ? -15.104 5.626 7.253 1.00 72.75 126 HIS A O 1
ATOM 1020 N N . ASN A 1 127 ? -13.266 5.334 6.010 1.00 75.06 127 ASN A N 1
ATOM 1021 C CA . ASN A 1 127 ? -13.964 4.717 4.871 1.00 75.06 127 ASN A CA 1
ATOM 1022 C C . ASN A 1 127 ? -14.355 3.248 5.085 1.00 75.06 127 ASN A C 1
ATOM 1024 O O . ASN A 1 127 ? -15.320 2.785 4.486 1.00 75.06 127 ASN A O 1
ATOM 1028 N N . GLN A 1 128 ? -13.670 2.531 5.974 1.00 71.44 128 GLN A N 1
ATOM 1029 C CA . GLN A 1 128 ? -14.068 1.194 6.430 1.00 71.44 128 GLN A CA 1
ATOM 1030 C C . GLN A 1 128 ? -15.259 1.224 7.405 1.00 71.44 128 GLN A C 1
ATOM 1032 O O . GLN A 1 128 ? -15.616 0.199 7.980 1.00 71.44 128 GLN A O 1
ATOM 1037 N N . ASP A 1 129 ? -15.846 2.403 7.630 1.00 64.38 129 ASP A N 1
ATOM 1038 C CA . ASP A 1 129 ? -16.996 2.624 8.506 1.00 64.38 129 ASP A CA 1
ATOM 1039 C C . ASP A 1 129 ? -16.796 2.108 9.942 1.00 64.38 129 ASP A C 1
ATOM 1041 O O . ASP A 1 129 ? -17.729 1.850 10.704 1.00 64.38 129 ASP A O 1
ATOM 1045 N N . ILE A 1 130 ? -15.534 2.020 10.370 1.00 59.59 130 ILE A N 1
ATOM 1046 C CA . ILE A 1 130 ? -15.146 1.561 11.710 1.00 59.59 130 ILE A CA 1
ATOM 1047 C C . ILE A 1 130 ? -15.696 2.507 12.796 1.00 59.59 130 ILE A C 1
ATOM 1049 O O . ILE A 1 130 ? -15.757 2.179 13.981 1.00 59.59 130 ILE A O 1
ATOM 1053 N N . TRP A 1 131 ? -16.108 3.702 12.376 1.00 57.72 131 TRP A N 1
ATOM 1054 C CA . TRP A 1 131 ? -16.649 4.785 13.180 1.00 57.72 131 TRP A CA 1
ATOM 1055 C C . TRP A 1 131 ? -18.169 4.699 13.362 1.00 57.72 131 TRP A C 1
ATOM 1057 O O . TRP A 1 131 ? -18.697 5.378 14.242 1.00 57.72 131 TRP A O 1
ATOM 1067 N N . HIS A 1 132 ? -18.880 3.910 12.552 1.00 54.56 132 HIS A N 1
ATOM 1068 C CA . HIS A 1 132 ? -20.322 3.665 12.699 1.00 54.56 132 HIS A CA 1
ATOM 1069 C C . HIS A 1 132 ? -20.640 2.264 13.189 1.00 54.56 132 HIS A C 1
ATOM 1071 O O . HIS A 1 132 ? -21.803 1.889 13.178 1.00 54.56 132 HIS A O 1
ATOM 1077 N N . ASN A 1 133 ? -19.628 1.510 13.625 1.00 52.50 133 ASN A N 1
ATOM 1078 C CA . ASN A 1 133 ? -19.754 0.123 14.043 1.00 52.50 133 ASN A CA 1
ATOM 1079 C C . ASN A 1 133 ? -21.049 -0.085 14.855 1.00 52.50 133 ASN A C 1
ATOM 1081 O O . ASN A 1 133 ? -21.123 0.319 16.013 1.00 52.50 133 ASN A O 1
ATOM 1085 N N . ASP A 1 134 ? -22.080 -0.681 14.247 1.00 52.81 134 ASP A N 1
ATOM 1086 C CA . ASP A 1 134 ? -23.374 -0.952 14.893 1.00 52.81 134 ASP A CA 1
ATOM 1087 C C . ASP A 1 134 ? -23.178 -1.842 16.142 1.00 52.81 134 ASP A C 1
ATOM 1089 O O . ASP A 1 134 ? -23.978 -1.835 17.082 1.00 52.81 134 ASP A O 1
ATOM 1093 N N . ASP A 1 135 ? -22.060 -2.579 16.200 1.00 52.72 135 ASP A N 1
ATOM 1094 C CA . ASP A 1 135 ? -21.607 -3.297 17.391 1.00 52.72 135 ASP A CA 1
ATOM 1095 C C . ASP A 1 135 ? -21.185 -2.358 18.535 1.00 52.72 135 ASP A C 1
ATOM 1097 O O . ASP A 1 135 ? -21.348 -2.722 19.698 1.00 52.72 135 ASP A O 1
ATOM 1101 N N . PHE A 1 136 ? -20.693 -1.146 18.255 1.00 54.72 136 PHE A N 1
ATOM 1102 C CA . PHE A 1 136 ? -20.444 -0.121 19.272 1.00 54.72 136 PHE A CA 1
ATOM 1103 C C . PHE A 1 136 ? -21.757 0.350 19.884 1.00 54.72 136 PHE A C 1
ATOM 1105 O O . PHE A 1 136 ? -21.874 0.339 21.104 1.00 54.72 136 PHE A O 1
ATOM 1112 N N . ASP A 1 137 ? -22.769 0.676 19.079 1.00 58.28 137 ASP A N 1
ATOM 1113 C CA . ASP A 1 137 ? -24.090 1.036 19.604 1.00 58.28 137 ASP A CA 1
ATOM 1114 C C . ASP A 1 137 ? -24.684 -0.106 20.440 1.00 58.28 137 ASP A C 1
ATOM 1116 O O . ASP A 1 137 ? -25.187 0.132 21.543 1.00 58.28 137 ASP A O 1
ATOM 1120 N N . ARG A 1 138 ? -24.518 -1.362 20.003 1.00 59.09 138 ARG A N 1
ATOM 1121 C CA . ARG A 1 138 ? -24.955 -2.539 20.767 1.00 59.09 138 ARG A CA 1
ATOM 1122 C C . ARG A 1 138 ? -24.204 -2.706 22.093 1.00 59.09 138 ARG A C 1
ATOM 1124 O O . ARG A 1 138 ? -24.841 -2.896 23.127 1.00 59.09 138 ARG A O 1
ATOM 1131 N N . VAL A 1 139 ? -22.874 -2.599 22.094 1.00 56.16 139 VAL A N 1
ATOM 1132 C CA . VAL A 1 139 ? -22.033 -2.683 23.305 1.00 56.16 139 VAL A CA 1
ATOM 1133 C C . VAL A 1 139 ? -22.315 -1.516 24.256 1.00 56.16 139 VAL A C 1
ATOM 1135 O O . VAL A 1 139 ? -22.422 -1.707 25.467 1.00 56.16 139 VAL A O 1
ATOM 1138 N N . MET A 1 140 ? -22.505 -0.308 23.726 1.00 57.28 140 MET A N 1
ATOM 1139 C CA . MET A 1 140 ? -22.880 0.875 24.500 1.00 57.28 140 MET A CA 1
ATOM 1140 C C . MET A 1 140 ? -24.270 0.727 25.118 1.00 57.28 140 MET A C 1
ATOM 1142 O O . MET A 1 140 ? -24.495 1.183 26.241 1.00 57.28 140 MET A O 1
ATOM 1146 N N . GLU A 1 141 ? -25.209 0.092 24.418 1.00 65.44 141 GLU A N 1
ATOM 1147 C CA . GLU A 1 141 ? -26.538 -0.193 24.947 1.00 65.44 141 GLU A CA 1
ATOM 1148 C C . GLU A 1 141 ? -26.517 -1.298 26.019 1.00 65.44 141 GLU A C 1
ATOM 1150 O O . GLU A 1 141 ? -27.222 -1.192 27.026 1.00 65.44 141 GLU A O 1
ATOM 1155 N N . GLU A 1 142 ? -25.674 -2.321 25.865 1.00 62.12 142 GLU A N 1
ATOM 1156 C CA . GLU A 1 142 ? -25.441 -3.368 26.871 1.00 62.12 142 GLU A CA 1
ATOM 1157 C C . GLU A 1 142 ? -24.777 -2.820 28.151 1.00 62.12 142 GLU A C 1
ATOM 1159 O O . GLU A 1 142 ? -25.225 -3.123 29.264 1.00 62.12 142 GLU A O 1
ATOM 1164 N N . GLU A 1 143 ? -23.770 -1.949 28.033 1.00 59.47 143 GLU A N 1
ATOM 1165 C CA . GLU A 1 143 ? -23.165 -1.274 29.190 1.00 59.47 143 GLU A CA 1
ATOM 1166 C C . GLU A 1 143 ? -24.163 -0.354 29.904 1.00 59.47 143 GLU A C 1
ATOM 1168 O O . GLU A 1 143 ? -24.235 -0.350 31.135 1.00 59.47 143 GLU A O 1
ATOM 1173 N N . ARG A 1 144 ? -24.982 0.390 29.148 1.00 58.81 144 ARG A N 1
ATOM 1174 C CA . ARG A 1 144 ? -26.004 1.285 29.710 1.00 58.81 144 ARG A CA 1
ATOM 1175 C C . ARG A 1 144 ? -27.052 0.502 30.511 1.00 58.81 144 ARG A C 1
ATOM 1177 O O . ARG A 1 144 ? -27.357 0.875 31.640 1.00 58.81 144 ARG A O 1
ATOM 1184 N N . LYS A 1 145 ? -27.514 -0.64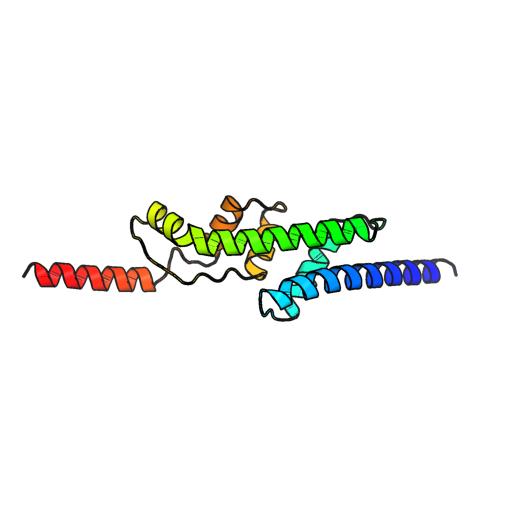1 29.986 1.00 62.09 145 LYS A N 1
ATOM 1185 C CA . LYS A 1 145 ? -28.419 -1.570 30.694 1.00 62.09 145 LYS A CA 1
ATOM 1186 C C . LYS A 1 145 ? -27.794 -2.147 31.967 1.00 62.09 145 LYS A C 1
ATOM 1188 O O . LYS A 1 145 ? -28.493 -2.333 32.960 1.00 62.09 145 LYS A O 1
ATOM 1193 N N . THR A 1 146 ? -26.490 -2.409 31.955 1.00 63.94 146 THR A N 1
ATOM 1194 C CA . THR A 1 146 ? -25.763 -2.938 33.119 1.00 63.94 146 THR A CA 1
ATOM 1195 C C . THR A 1 146 ? -25.641 -1.894 34.232 1.00 63.94 146 THR A C 1
ATOM 1197 O O . THR A 1 146 ? -25.851 -2.215 35.399 1.00 63.94 146 THR A O 1
ATOM 1200 N N . ILE A 1 147 ? -25.360 -0.635 33.885 1.00 59.50 147 ILE A N 1
ATOM 1201 C CA . ILE A 1 147 ? -25.284 0.476 34.847 1.00 59.50 147 ILE A CA 1
ATOM 1202 C C . ILE A 1 147 ? -26.662 0.771 35.454 1.00 59.50 147 ILE A C 1
ATOM 1204 O O . ILE A 1 147 ? -26.777 0.887 36.673 1.00 59.50 147 ILE A O 1
ATOM 1208 N N . ASP A 1 148 ? -27.712 0.826 34.634 1.00 63.25 148 ASP A N 1
ATOM 1209 C CA . ASP A 1 148 ? -29.076 1.084 35.110 1.00 63.25 148 ASP A CA 1
ATOM 1210 C C . ASP A 1 148 ? -29.613 -0.059 35.990 1.00 63.25 148 ASP A C 1
ATOM 1212 O O . ASP A 1 148 ? -30.350 0.185 36.944 1.00 63.25 148 ASP A O 1
ATOM 1216 N N . GLY A 1 149 ? -29.201 -1.305 35.726 1.00 58.62 149 GLY A N 1
ATOM 1217 C CA . GLY A 1 149 ? -29.515 -2.465 36.566 1.00 58.62 149 GLY A CA 1
ATOM 1218 C C . GLY A 1 149 ? -28.751 -2.521 37.897 1.00 58.62 149 GLY A C 1
ATOM 1219 O O . GLY A 1 149 ? -29.185 -3.216 38.810 1.00 58.62 149 GLY A O 1
ATOM 1220 N N . LEU A 1 150 ? -27.638 -1.791 38.030 1.00 52.00 150 LEU A N 1
ATOM 1221 C CA . LEU A 1 150 ? -26.866 -1.659 39.276 1.00 52.00 150 LEU A CA 1
ATOM 1222 C C . LEU A 1 150 ? -27.337 -0.487 40.158 1.00 52.00 150 LEU A C 1
ATOM 1224 O O . LEU A 1 150 ? -26.909 -0.380 41.306 1.00 52.00 150 LEU A O 1
ATOM 1228 N N . LEU A 1 151 ? -28.187 0.396 39.623 1.00 50.75 151 LEU A N 1
ATOM 1229 C CA . LEU A 1 151 ? -28.737 1.572 40.310 1.00 50.75 151 LEU A CA 1
ATOM 1230 C C . LEU A 1 151 ? -30.190 1.379 40.800 1.00 50.75 151 LEU A C 1
ATOM 1232 O O . LEU A 1 151 ? -30.779 2.331 41.320 1.00 50.75 151 LEU A O 1
ATOM 1236 N N . GLN A 1 152 ? -30.753 0.173 40.653 1.00 47.06 152 GLN A N 1
ATOM 1237 C CA . GLN A 1 152 ? -32.028 -0.262 41.250 1.00 47.06 152 GLN A CA 1
ATOM 1238 C C . GLN A 1 152 ? -31.796 -1.046 42.544 1.00 47.06 152 GLN A C 1
ATOM 1240 O O . GLN A 1 152 ? -32.615 -0.869 43.475 1.00 47.06 152 GLN A O 1
#

Radius of gyration: 21.8 Å; chains: 1; bounding box: 49×26×84 Å

Sequence (152 aa):
MHEGCNLQREQYIEDQQSKLVACVFTQALFDRYDLPADSLDSLVDIVMSCVDHDSSAAELESLANQHISDIVSLNEYSNTKYNKYMEFAWGKGFTVPLEQSIDDYLMVLEEFGEFHLQTCAHFIFHNQDIWHNDDFDRVMEEERKTIDGLLQ

Secondary structure (DSSP, 8-state):
--HHHHHHHHHHHHHHHHHHHHHHHHHHHHTTS---THHHHHHHHHHHHSS-TT--HHHHHHHHHHHHHHHHHHHHHHHHHHHHHHHHHHS----------HHHHHHHHHHHSS--HHHHHHHHHHHTTTTS-HHHHHHHHHHHHHHHHH--

pLDDT: mean 71.69, std 11.53, range [47.06, 89.44]

Foldseek 3Di:
DPPVVVVVVLVVLLVVLLVLLLVLCCVLCVVPPVDDPVLSNLLSVLLVVVDDSPDDSVSSSVSSVVLSVLQVLLQVCCQPCVQVVCCVVPVDRDDDPDGDDSVLVSVLCVVPVDRDNVVSNVVSCVVVVVVVPVVVVVVVVVVVVVVVVVVD